Protein AF-A0A017HUU0-F1 (afdb_monomer_lite)

InterPro domains:
  IPR006905 Flavin-dependent halogenase [PF04820] (8-97)
  IPR036188 FAD/NAD(P)-binding domain superfamily [G3DSA:3.50.50.60] (4-129)
  IPR036188 FAD/NAD(P)-binding domain superfamily [SSF51905] (8-107)
  IPR050816 Flavin-dependent halogenases [PTHR43747] (9-96)

pLDDT: mean 79.97, std 22.5, range [27.78, 98.06]

Organism: NCBI:txid442562

Secondary structure (DSSP, 8-state):
---PPPSEEEEE--HHHHHHHHHHHHHHHHHH-TT-EEEEE--TTSPPP-------HHHHHHHHHTT--HHHHHHHHT-----EEEEESSSSTT-EEEEESS-HHHHSTT-----------------PPPP-

Structure (mmCIF, N/CA/C/O backbone):
data_AF-A0A017HUU0-F1
#
_entry.id   AF-A0A017HUU0-F1
#
loop_
_atom_site.group_PDB
_atom_site.id
_atom_site.type_symbol
_atom_site.label_atom_id
_atom_site.label_alt_id
_atom_site.label_comp_id
_atom_site.label_asym_id
_atom_site.label_entity_id
_atom_site.label_seq_id
_atom_site.pdbx_PDB_ins_code
_atom_site.Cartn_x
_atom_site.Cartn_y
_atom_site.Cartn_z
_atom_site.occupancy
_atom_site.B_iso_or_equiv
_atom_site.auth_seq_id
_atom_site.auth_comp_id
_atom_site.auth_asym_id
_atom_site.auth_atom_id
_atom_site.pdbx_PDB_model_num
ATOM 1 N N . MET A 1 1 ? -14.958 22.221 22.457 1.00 41.88 1 MET A N 1
ATOM 2 C CA . MET A 1 1 ? -15.117 20.904 21.802 1.00 41.88 1 MET A CA 1
ATOM 3 C C . MET A 1 1 ? -13.815 20.147 22.001 1.00 41.88 1 MET A C 1
ATOM 5 O O . MET A 1 1 ? -12.773 20.694 21.669 1.00 41.88 1 MET A O 1
ATOM 9 N N . ALA A 1 2 ? -13.853 19.010 22.695 1.00 49.62 2 ALA A N 1
ATOM 10 C CA . ALA A 1 2 ? -12.670 18.371 23.272 1.00 49.62 2 ALA A CA 1
ATOM 11 C C . ALA A 1 2 ? -11.765 17.724 22.205 1.00 49.62 2 ALA A C 1
ATOM 13 O O . ALA A 1 2 ? -12.236 16.947 21.380 1.00 49.62 2 ALA A O 1
ATOM 14 N N . GLY A 1 3 ? -10.468 18.047 22.241 1.00 66.19 3 GLY A N 1
ATOM 15 C CA . GLY A 1 3 ? -9.420 17.529 21.355 1.00 66.19 3 GLY A CA 1
ATOM 16 C C . GLY A 1 3 ? -8.938 16.126 21.734 1.00 66.19 3 GLY A C 1
ATOM 17 O O . GLY A 1 3 ? -7.770 15.950 22.070 1.00 66.19 3 GLY A O 1
ATOM 18 N N . GLY A 1 4 ? -9.845 15.148 21.714 1.00 78.38 4 GLY A N 1
ATOM 19 C CA . GLY A 1 4 ? -9.547 13.731 21.945 1.00 78.38 4 GLY A CA 1
ATOM 20 C C . GLY A 1 4 ? -9.459 12.920 20.649 1.00 78.38 4 GLY A C 1
ATOM 21 O O . GLY A 1 4 ? -9.967 13.329 19.606 1.00 78.38 4 GLY A O 1
ATOM 22 N N . TRP A 1 5 ? -8.811 11.757 20.719 1.00 89.50 5 TRP A N 1
ATOM 23 C CA . TRP A 1 5 ? -8.840 10.762 19.643 1.00 89.50 5 TRP A CA 1
ATOM 24 C C . TRP A 1 5 ? -10.223 10.098 19.550 1.00 89.50 5 TRP A C 1
ATOM 26 O O . TRP A 1 5 ? -10.858 9.890 20.583 1.00 89.50 5 TRP A O 1
ATOM 36 N N . PRO A 1 6 ? -10.698 9.749 18.341 1.00 91.69 6 PRO A N 1
ATOM 37 C CA . PRO A 1 6 ? -11.971 9.055 18.175 1.00 91.69 6 PRO A CA 1
ATOM 38 C C . PRO A 1 6 ? -11.895 7.611 18.691 1.00 91.69 6 PRO A C 1
ATOM 40 O O . PRO A 1 6 ? -10.900 6.923 18.481 1.00 91.69 6 PRO A O 1
ATOM 43 N N . GLU A 1 7 ? -12.975 7.114 19.298 1.00 93.81 7 GLU A N 1
ATOM 44 C CA . GLU A 1 7 ? -13.088 5.705 19.724 1.00 93.81 7 GLU A CA 1
ATOM 45 C C . GLU A 1 7 ? -13.205 4.732 18.540 1.00 93.81 7 GLU A C 1
ATOM 47 O O . GLU A 1 7 ? -12.838 3.560 18.638 1.00 93.81 7 GLU A O 1
ATOM 52 N N . ARG A 1 8 ? -13.746 5.197 17.407 1.00 96.12 8 ARG A N 1
ATOM 53 C CA . ARG A 1 8 ? -13.965 4.380 16.208 1.00 96.12 8 ARG A CA 1
ATOM 54 C C . ARG A 1 8 ? -13.576 5.152 14.960 1.00 96.12 8 ARG A C 1
ATOM 56 O O . ARG A 1 8 ? -14.018 6.282 14.763 1.00 96.12 8 ARG A O 1
ATOM 63 N N . ILE A 1 9 ? -12.787 4.515 14.108 1.00 96.88 9 ILE A N 1
ATOM 64 C CA . ILE A 1 9 ? -12.388 5.019 12.798 1.00 96.88 9 ILE A CA 1
ATOM 65 C C . ILE A 1 9 ? -12.855 4.010 11.754 1.00 96.88 9 ILE A C 1
ATOM 67 O O . ILE A 1 9 ? -12.544 2.824 11.843 1.00 96.88 9 ILE A O 1
ATOM 71 N N . VAL A 1 10 ? -13.596 4.485 10.755 1.00 98.00 10 VAL A N 1
ATOM 72 C CA . VAL A 1 10 ? -14.080 3.652 9.651 1.00 98.00 10 VAL A CA 1
ATOM 73 C C . VAL A 1 10 ? -13.427 4.117 8.356 1.00 98.00 10 VAL A C 1
ATOM 75 O O . VAL A 1 10 ? -13.581 5.270 7.957 1.00 98.00 10 VAL A O 1
ATOM 78 N N . VAL A 1 11 ? -12.703 3.214 7.702 1.00 98.00 11 VAL A N 1
ATOM 79 C CA . VAL A 1 11 ? -12.126 3.399 6.371 1.00 98.00 11 VAL A CA 1
ATOM 80 C C . VAL A 1 11 ? -13.101 2.805 5.359 1.00 98.00 11 VAL A C 1
ATOM 82 O O . VAL A 1 11 ? -13.311 1.594 5.320 1.00 98.00 11 VAL A O 1
ATOM 85 N N . VAL A 1 12 ? -13.739 3.664 4.564 1.00 96.94 12 VAL A N 1
ATOM 86 C CA . VAL A 1 12 ? -14.701 3.244 3.536 1.00 96.94 12 VAL A CA 1
ATOM 87 C C . VAL A 1 12 ? -13.965 3.085 2.209 1.00 96.94 12 VAL A C 1
ATOM 89 O O . VAL A 1 12 ? -13.575 4.071 1.588 1.00 96.94 12 VAL A O 1
ATOM 92 N N . GLY A 1 13 ? -13.786 1.838 1.786 1.00 94.50 13 GLY A N 1
ATOM 93 C CA . GLY A 1 13 ? -12.991 1.444 0.628 1.00 94.50 13 GLY A CA 1
ATOM 94 C C . GLY A 1 13 ? -11.804 0.573 1.034 1.00 94.50 13 GLY A C 1
ATOM 95 O O . GLY A 1 13 ? -11.062 0.918 1.950 1.00 94.50 13 GLY A O 1
ATOM 96 N N . GLY A 1 14 ? -11.644 -0.559 0.346 1.00 92.81 14 GLY A N 1
ATOM 97 C CA . GLY A 1 14 ? -10.493 -1.451 0.483 1.00 92.81 14 GLY A CA 1
ATOM 98 C C . GLY A 1 14 ? -9.380 -1.096 -0.502 1.00 92.81 14 GLY A C 1
ATOM 99 O O . GLY A 1 14 ? -9.046 0.076 -0.703 1.00 92.81 14 GLY A O 1
ATOM 100 N N . GLY A 1 15 ? -8.817 -2.127 -1.136 1.00 91.88 15 GLY A N 1
ATOM 101 C CA . GLY A 1 15 ? -7.679 -1.985 -2.045 1.00 91.88 15 GLY A CA 1
ATOM 102 C C . GLY A 1 15 ? -6.434 -1.425 -1.349 1.00 91.88 15 GLY A C 1
ATOM 103 O O . GLY A 1 15 ? -6.390 -1.281 -0.126 1.00 91.88 15 GLY A O 1
ATOM 104 N N . THR A 1 16 ? -5.412 -1.082 -2.133 1.00 92.44 16 THR A N 1
ATOM 105 C CA . THR A 1 16 ? -4.118 -0.626 -1.602 1.00 92.44 16 THR A CA 1
ATOM 106 C C . THR A 1 16 ? -4.270 0.600 -0.694 1.00 92.44 16 THR A C 1
ATOM 108 O O . THR A 1 16 ? -3.709 0.638 0.397 1.00 92.44 16 THR A O 1
ATOM 111 N N . ALA A 1 17 ? -5.081 1.585 -1.096 1.00 93.19 17 ALA A N 1
ATOM 112 C CA . ALA A 1 17 ? -5.282 2.810 -0.321 1.00 93.19 17 ALA A CA 1
ATOM 113 C C . ALA A 1 17 ? -5.963 2.553 1.034 1.00 93.19 17 ALA A C 1
ATOM 115 O O . ALA A 1 17 ? -5.487 3.041 2.060 1.00 93.19 17 ALA A O 1
ATOM 116 N N . GLY A 1 18 ? -7.053 1.777 1.049 1.00 95.94 18 GLY A N 1
ATOM 117 C CA . GLY A 1 18 ? -7.824 1.502 2.260 1.00 95.94 18 GLY A CA 1
ATOM 118 C C . GLY A 1 18 ? -7.044 0.691 3.288 1.00 95.94 18 GLY A C 1
ATOM 119 O O . GLY A 1 18 ? -6.965 1.072 4.458 1.00 95.94 18 GLY A O 1
ATOM 120 N N . TRP A 1 19 ? -6.403 -0.393 2.845 1.00 95.31 19 TRP A N 1
ATOM 121 C CA . TRP A 1 19 ? -5.637 -1.271 3.729 1.00 95.31 19 TRP A CA 1
ATOM 122 C C . TRP A 1 19 ? -4.384 -0.585 4.292 1.00 95.31 19 TRP A C 1
ATOM 124 O O . TRP A 1 19 ? -4.138 -0.673 5.496 1.00 95.31 19 TRP A O 1
ATOM 134 N N . LEU A 1 20 ? -3.648 0.190 3.484 1.00 95.12 20 LEU A N 1
ATOM 135 C CA . LEU A 1 20 ? -2.512 0.974 3.988 1.00 95.12 20 LEU A CA 1
ATOM 136 C C . LEU A 1 20 ? -2.951 2.051 4.987 1.00 95.12 20 LEU A C 1
ATOM 138 O O . LEU A 1 20 ? -2.304 2.226 6.022 1.00 95.12 20 LEU A O 1
ATOM 142 N N . ALA A 1 21 ? -4.060 2.748 4.716 1.00 96.81 21 ALA A N 1
ATOM 143 C CA . ALA A 1 21 ? -4.610 3.727 5.647 1.00 96.81 21 ALA A CA 1
ATOM 144 C C . ALA A 1 21 ? -4.995 3.069 6.978 1.00 96.81 21 ALA A C 1
ATOM 146 O O . ALA A 1 21 ? -4.627 3.572 8.039 1.00 96.81 21 ALA A O 1
ATOM 147 N N . ALA A 1 22 ? -5.677 1.922 6.937 1.00 97.25 22 ALA A N 1
ATOM 148 C CA . ALA A 1 22 ? -6.077 1.192 8.133 1.00 97.25 22 ALA A CA 1
ATOM 149 C C . ALA A 1 22 ? -4.874 0.726 8.965 1.00 97.25 22 ALA A C 1
ATOM 151 O O . ALA A 1 22 ? -4.887 0.894 10.186 1.00 97.25 22 ALA A O 1
ATOM 152 N N . MET A 1 23 ? -3.812 0.219 8.329 1.00 95.88 23 MET A N 1
ATOM 153 C CA . MET A 1 23 ? -2.573 -0.167 9.015 1.00 95.88 23 MET A CA 1
ATOM 154 C C . MET A 1 23 ? -1.915 1.025 9.723 1.00 95.88 23 MET A C 1
ATOM 156 O O . MET A 1 23 ? -1.602 0.946 10.912 1.00 95.88 23 MET A O 1
ATOM 160 N N . MET A 1 24 ? -1.757 2.154 9.023 1.00 95.25 24 MET A N 1
ATOM 161 C CA . MET A 1 24 ? -1.166 3.370 9.595 1.00 95.25 24 MET A CA 1
ATOM 162 C C . MET A 1 24 ? -2.015 3.953 10.729 1.00 95.25 24 MET A C 1
ATOM 164 O O . MET A 1 24 ? -1.480 4.327 11.773 1.00 95.25 24 MET A O 1
ATOM 168 N N . LEU A 1 25 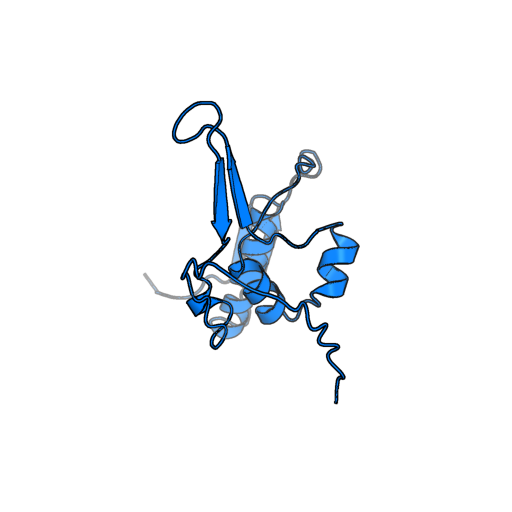? -3.337 4.010 10.554 1.00 95.56 25 LEU A N 1
ATOM 169 C CA . LEU A 1 25 ? -4.259 4.497 11.580 1.00 95.56 25 LEU A CA 1
ATOM 170 C C . LEU A 1 25 ? -4.236 3.599 12.818 1.00 95.56 25 LEU A C 1
ATOM 172 O O . LEU A 1 25 ? -4.192 4.121 13.928 1.00 95.56 25 LEU A O 1
ATOM 176 N N . SER A 1 26 ? -4.192 2.276 12.636 1.00 94.88 26 SER A N 1
ATOM 177 C CA . SER A 1 26 ? -4.137 1.307 13.738 1.00 94.88 26 SER A CA 1
ATOM 178 C C . SER A 1 26 ? -2.852 1.438 14.555 1.00 94.88 26 SER A C 1
ATOM 180 O O . SER A 1 26 ? -2.901 1.439 15.783 1.00 94.88 26 SER A O 1
ATOM 182 N N . GLU A 1 27 ? -1.702 1.624 13.902 1.00 94.25 27 GLU A N 1
ATOM 183 C CA . GLU A 1 27 ? -0.426 1.836 14.596 1.00 94.25 27 GLU A CA 1
ATOM 184 C C . GLU A 1 27 ? -0.439 3.122 15.436 1.00 94.25 27 GLU A C 1
ATOM 186 O O . GLU A 1 27 ? 0.011 3.132 16.584 1.00 94.25 27 GLU A O 1
ATOM 191 N N . VAL A 1 28 ? -0.955 4.224 14.882 1.00 93.31 28 VAL A N 1
ATOM 192 C CA . VAL A 1 28 ? -1.012 5.502 15.605 1.00 93.31 28 VAL A CA 1
ATOM 193 C C . VAL A 1 28 ? -2.036 5.442 16.740 1.00 93.31 28 VAL A C 1
ATOM 195 O O . VAL A 1 28 ? -1.741 5.908 17.842 1.00 93.31 28 VAL A O 1
ATOM 198 N N . ALA A 1 29 ? -3.200 4.837 16.496 1.00 93.12 29 ALA A N 1
ATOM 199 C CA . ALA A 1 29 ? -4.237 4.607 17.495 1.00 93.12 29 ALA A CA 1
ATOM 200 C C . ALA A 1 29 ? -3.700 3.793 18.680 1.00 93.12 29 ALA A C 1
ATOM 202 O O . ALA A 1 29 ? -3.825 4.233 19.820 1.00 93.12 29 ALA A O 1
ATOM 203 N N . GLY A 1 30 ? -2.990 2.689 18.422 1.00 91.31 30 GLY A N 1
ATOM 204 C CA . GLY A 1 30 ? -2.387 1.857 19.468 1.00 91.31 30 GLY A CA 1
ATOM 205 C C . GLY A 1 30 ? -1.399 2.602 20.374 1.00 91.31 30 GLY A C 1
ATOM 206 O O . GLY A 1 30 ? -1.222 2.226 21.529 1.00 91.31 30 GLY A O 1
ATOM 207 N N . ARG A 1 31 ? -0.784 3.688 19.884 1.00 91.50 31 ARG A N 1
ATOM 208 C CA . ARG A 1 31 ? 0.128 4.536 20.671 1.00 91.50 31 ARG A CA 1
ATOM 209 C C . ARG A 1 31 ? -0.574 5.688 21.385 1.00 91.50 31 ARG A C 1
ATOM 211 O O . ARG A 1 31 ? -0.173 6.043 22.488 1.00 91.50 31 ARG A O 1
ATOM 218 N N . LYS A 1 32 ? -1.554 6.329 20.739 1.00 91.25 32 LYS A N 1
ATOM 219 C CA . LYS A 1 32 ? -2.151 7.590 21.216 1.00 91.25 32 LYS A CA 1
ATOM 220 C C . LYS A 1 32 ? -3.477 7.421 21.951 1.00 91.25 32 LYS A C 1
ATOM 222 O O . LYS A 1 32 ? -3.791 8.249 22.799 1.00 91.25 32 LYS A O 1
ATOM 227 N N . ALA A 1 33 ? -4.243 6.391 21.617 1.00 91.50 33 ALA A N 1
ATOM 228 C CA . ALA A 1 33 ? -5.540 6.105 22.212 1.00 91.50 33 ALA A CA 1
ATOM 229 C C . ALA A 1 33 ? -5.796 4.590 22.215 1.00 91.50 33 ALA A C 1
ATOM 231 O O . ALA A 1 33 ? -6.564 4.081 21.392 1.00 91.50 33 ALA A O 1
ATOM 232 N N . PRO A 1 34 ? -5.133 3.847 23.123 1.00 87.56 34 PRO A N 1
ATOM 233 C CA . PRO A 1 34 ? -5.399 2.426 23.306 1.00 87.56 34 PRO A CA 1
ATOM 234 C C . PRO A 1 34 ? -6.899 2.201 23.539 1.00 87.56 34 PRO A C 1
ATOM 236 O O . PRO A 1 34 ? -7.475 2.771 24.462 1.00 87.56 34 PRO A O 1
ATOM 239 N N . GLY A 1 35 ? -7.536 1.411 22.673 1.00 90.31 35 GLY A N 1
ATOM 240 C CA . GLY A 1 35 ? -8.989 1.198 22.672 1.00 90.31 35 GLY A CA 1
ATOM 241 C C . GLY A 1 35 ? -9.717 1.784 21.459 1.00 90.31 35 GLY A C 1
ATOM 242 O O . GLY A 1 35 ? -10.846 1.379 21.191 1.00 90.31 35 GLY A O 1
ATOM 243 N N . THR A 1 36 ? -9.079 2.661 20.675 1.00 95.19 36 THR A N 1
ATOM 244 C CA . THR A 1 36 ? -9.621 3.067 19.373 1.00 95.19 36 THR A CA 1
ATOM 245 C C . THR A 1 36 ? -9.668 1.872 18.420 1.00 95.19 36 THR A C 1
ATOM 247 O O . THR A 1 36 ? -8.660 1.209 18.178 1.00 95.19 36 THR A O 1
ATOM 250 N N . SER A 1 37 ? -10.838 1.631 17.836 1.00 96.50 37 SER A N 1
ATOM 251 C CA . SER A 1 37 ? -11.054 0.597 16.821 1.00 96.50 37 SER A CA 1
ATOM 252 C C . SER A 1 37 ? -10.934 1.172 15.410 1.00 96.50 37 SER A C 1
ATOM 254 O O . SER A 1 37 ? -11.432 2.264 15.131 1.00 96.50 37 SER A O 1
ATOM 256 N N . VAL A 1 38 ? -10.290 0.429 14.507 1.00 97.44 38 VAL A N 1
ATOM 257 C CA . VAL A 1 38 ? -10.190 0.764 13.079 1.00 97.44 38 VAL A CA 1
ATOM 258 C C . VAL A 1 38 ? -10.883 -0.334 12.280 1.00 97.44 38 VAL A C 1
ATOM 260 O O . VAL A 1 38 ? -10.577 -1.509 12.448 1.00 97.44 38 VAL A O 1
ATOM 263 N N . THR A 1 39 ? -11.850 0.031 11.442 1.00 98.00 39 THR A N 1
ATOM 264 C CA . THR A 1 39 ? -12.622 -0.908 10.611 1.00 98.00 39 THR A CA 1
ATOM 265 C C . THR A 1 39 ? -12.519 -0.517 9.146 1.00 98.00 39 THR A C 1
ATOM 267 O O . THR A 1 39 ? -12.713 0.650 8.813 1.00 98.00 39 THR A O 1
ATOM 270 N N . VAL A 1 40 ? -12.254 -1.485 8.269 1.00 97.88 40 VAL A N 1
ATOM 271 C CA . VAL A 1 40 ? -12.314 -1.306 6.812 1.00 97.88 40 VAL A CA 1
ATOM 272 C C . VAL A 1 40 ? -13.641 -1.854 6.304 1.00 97.88 40 VAL A C 1
ATOM 274 O O . VAL A 1 40 ? -14.028 -2.968 6.648 1.00 97.88 40 VAL A O 1
ATOM 277 N N . VAL A 1 41 ? -14.336 -1.074 5.481 1.00 96.44 41 VAL A N 1
ATOM 278 C CA . VAL A 1 41 ? -15.533 -1.509 4.757 1.00 96.44 41 VAL A CA 1
ATOM 279 C C . VAL A 1 41 ? -15.193 -1.541 3.276 1.00 96.44 41 VAL A C 1
ATOM 281 O O . VAL A 1 41 ? -15.078 -0.492 2.645 1.00 96.44 41 VAL A O 1
ATOM 284 N N . GLU A 1 42 ? -15.030 -2.736 2.714 1.00 94.19 42 GLU A N 1
ATOM 285 C CA . GLU A 1 42 ? -14.752 -2.924 1.290 1.00 94.19 42 GLU A CA 1
ATOM 286 C C . GLU A 1 42 ? -15.924 -3.578 0.552 1.00 94.19 42 GLU A C 1
ATOM 288 O O . GLU A 1 42 ? -16.712 -4.336 1.118 1.00 94.19 42 GLU A O 1
ATOM 293 N N . SER A 1 43 ? -16.068 -3.245 -0.731 1.00 92.19 43 SER A N 1
ATOM 294 C CA . SER A 1 43 ? -17.118 -3.807 -1.578 1.00 92.19 43 SER A CA 1
ATOM 295 C C . SER A 1 43 ? -16.655 -5.132 -2.165 1.00 92.19 43 SER A C 1
ATOM 297 O O . SER A 1 43 ? -15.724 -5.157 -2.963 1.00 92.19 43 SER A O 1
ATOM 299 N N . SER A 1 44 ? -17.379 -6.216 -1.884 1.00 87.00 44 SER A N 1
ATOM 300 C CA . SER A 1 44 ? -17.149 -7.516 -2.531 1.00 87.00 44 SER A CA 1
ATOM 301 C C . SER A 1 44 ? -17.444 -7.518 -4.038 1.00 87.00 44 SER A C 1
ATOM 303 O O . SER A 1 44 ? -17.115 -8.475 -4.732 1.00 87.00 44 SER A O 1
ATOM 305 N N . LYS A 1 45 ? -18.079 -6.459 -4.558 1.00 90.12 45 LYS A N 1
ATOM 306 C CA . LYS A 1 45 ? -18.501 -6.344 -5.962 1.00 90.12 45 LYS A CA 1
ATOM 307 C C . LYS A 1 45 ? -17.481 -5.640 -6.856 1.00 90.12 45 LYS A C 1
ATOM 309 O O . LYS A 1 45 ? -17.620 -5.706 -8.073 1.00 90.12 45 LYS A O 1
ATOM 314 N N . ILE A 1 46 ? -16.515 -4.922 -6.279 1.00 85.50 46 ILE A N 1
ATOM 315 C CA . ILE A 1 46 ? -15.536 -4.129 -7.033 1.00 85.50 46 ILE A CA 1
ATOM 316 C C . ILE A 1 46 ? -14.158 -4.757 -6.810 1.00 85.50 46 ILE A C 1
ATOM 318 O O . ILE A 1 46 ? -13.548 -4.502 -5.772 1.00 85.50 46 ILE A O 1
ATOM 322 N N . PRO A 1 47 ? -13.671 -5.597 -7.741 1.00 81.69 47 PRO A N 1
ATOM 323 C CA . PRO A 1 47 ? -12.353 -6.195 -7.608 1.00 81.69 47 PRO A CA 1
ATOM 324 C C . PRO A 1 47 ? -11.252 -5.155 -7.839 1.00 81.69 47 PRO A C 1
ATOM 326 O O . PRO A 1 47 ? -11.456 -4.131 -8.498 1.00 81.69 47 PRO A O 1
ATOM 329 N N . VAL A 1 48 ? -10.055 -5.455 -7.336 1.00 80.94 48 VAL A N 1
ATOM 330 C CA . VAL A 1 48 ? -8.845 -4.709 -7.692 1.00 80.94 48 VAL A CA 1
ATOM 331 C C . VAL A 1 48 ? -8.582 -4.901 -9.185 1.00 80.94 48 VAL A C 1
ATOM 333 O O . VAL A 1 48 ? -8.586 -6.024 -9.691 1.00 80.94 48 VAL A O 1
ATOM 336 N N . ILE A 1 49 ? -8.346 -3.803 -9.901 1.00 80.88 49 ILE A N 1
ATOM 337 C CA . ILE A 1 49 ? -7.870 -3.876 -11.281 1.00 80.88 49 ILE A CA 1
ATOM 338 C C . ILE A 1 49 ? -6.415 -4.347 -11.208 1.00 80.88 49 ILE A C 1
ATOM 340 O O . ILE A 1 49 ? -5.583 -3.657 -10.629 1.00 80.88 49 ILE A O 1
ATOM 344 N N . GLY A 1 50 ? -6.115 -5.523 -11.765 1.00 75.00 50 GLY A N 1
ATOM 345 C CA . GLY A 1 50 ? -4.793 -6.163 -11.716 1.00 75.00 50 GLY A CA 1
ATOM 346 C C . GLY A 1 50 ? -3.729 -5.478 -12.580 1.00 75.00 50 GLY A C 1
ATOM 347 O O . GLY A 1 50 ? -3.129 -6.113 -13.444 1.00 75.00 50 GLY A O 1
ATOM 348 N N . VAL A 1 51 ? -3.517 -4.177 -12.391 1.00 82.00 51 VAL A N 1
ATOM 349 C CA . VAL A 1 51 ? -2.423 -3.432 -13.016 1.00 82.00 51 VAL A CA 1
ATOM 350 C C . VAL A 1 51 ? -1.143 -3.605 -12.202 1.00 82.00 51 VAL A C 1
ATOM 352 O O . VAL A 1 51 ? -1.166 -3.620 -10.976 1.00 82.00 51 VAL A O 1
ATOM 355 N N . GLY A 1 52 ? -0.005 -3.726 -12.887 1.00 84.50 52 GLY A N 1
ATOM 356 C CA . GLY A 1 52 ? 1.295 -3.685 -12.224 1.00 84.50 52 GLY A CA 1
ATOM 357 C C . GLY A 1 52 ? 1.565 -2.282 -11.684 1.00 84.50 52 GLY A C 1
ATOM 358 O O . GLY A 1 52 ? 1.745 -1.346 -12.463 1.00 84.50 52 GLY A O 1
ATOM 359 N N . GLU A 1 53 ? 1.602 -2.134 -10.362 1.00 91.81 53 GLU A N 1
ATOM 360 C CA . GLU A 1 53 ? 1.912 -0.870 -9.691 1.00 91.81 53 GLU A CA 1
ATOM 361 C C . GLU A 1 53 ? 3.406 -0.780 -9.352 1.00 91.81 53 GLU A C 1
ATOM 363 O O . GLU A 1 53 ? 4.049 -1.758 -8.974 1.00 91.81 53 GLU A O 1
ATOM 368 N N . GLY A 1 54 ? 3.984 0.415 -9.485 1.00 91.50 54 GLY A N 1
ATOM 369 C CA . GLY A 1 54 ? 5.367 0.681 -9.098 1.00 91.50 54 GLY A CA 1
ATOM 370 C C . GLY A 1 54 ? 5.435 1.572 -7.863 1.00 91.50 54 GLY A C 1
ATOM 371 O O . GLY A 1 54 ? 4.765 2.597 -7.812 1.00 91.50 54 GLY A O 1
ATOM 372 N N . SER A 1 55 ? 6.314 1.250 -6.918 1.00 91.50 55 SER A N 1
ATOM 373 C CA . SER A 1 55 ? 6.545 2.037 -5.699 1.00 91.50 55 SER A CA 1
ATOM 374 C C . SER A 1 55 ? 7.853 2.851 -5.754 1.00 91.50 55 SER A C 1
ATOM 376 O O . SER A 1 55 ? 8.521 2.912 -6.797 1.00 91.50 55 SER A O 1
ATOM 378 N N . THR A 1 56 ? 8.191 3.518 -4.646 1.00 90.56 56 THR A N 1
ATOM 379 C CA . THR A 1 56 ? 9.501 4.140 -4.357 1.00 90.56 56 THR A CA 1
ATOM 380 C C . THR A 1 56 ? 10.133 3.477 -3.125 1.00 90.56 56 THR A C 1
ATOM 382 O O . THR A 1 56 ? 9.488 2.662 -2.457 1.00 90.56 56 THR A O 1
ATOM 385 N N . ALA A 1 57 ? 11.377 3.816 -2.771 1.00 84.81 57 ALA A N 1
ATOM 386 C CA . ALA A 1 57 ? 12.081 3.214 -1.635 1.00 84.81 57 ALA A CA 1
ATOM 387 C C . ALA A 1 57 ? 11.400 3.464 -0.279 1.00 84.81 57 ALA A C 1
ATOM 389 O O . ALA A 1 57 ? 11.627 2.709 0.669 1.00 84.81 57 ALA A O 1
ATOM 390 N N . VAL A 1 58 ? 10.522 4.468 -0.177 1.00 86.88 58 VAL A N 1
ATOM 391 C CA . VAL A 1 58 ? 9.693 4.709 1.017 1.00 86.88 58 VAL A CA 1
ATOM 392 C C . VAL A 1 58 ? 8.836 3.484 1.355 1.00 86.88 58 VAL A C 1
ATOM 394 O O . VAL A 1 58 ? 8.636 3.171 2.528 1.00 86.88 58 VAL A O 1
ATOM 397 N N . PHE A 1 59 ? 8.386 2.730 0.350 1.00 91.12 59 PHE A N 1
ATOM 398 C CA . PHE A 1 59 ? 7.567 1.540 0.572 1.00 91.12 59 PHE A CA 1
ATOM 399 C C . PHE A 1 59 ? 8.327 0.448 1.335 1.00 91.12 59 PHE A C 1
ATOM 401 O O . PHE A 1 59 ? 7.784 -0.175 2.243 1.00 91.12 59 PHE A O 1
ATOM 408 N N . ARG A 1 60 ? 9.627 0.288 1.063 1.00 89.81 60 ARG A N 1
ATOM 409 C CA . ARG A 1 60 ? 10.489 -0.633 1.815 1.00 89.81 60 ARG A CA 1
ATOM 410 C C . ARG A 1 60 ? 10.587 -0.250 3.294 1.00 89.81 60 ARG A C 1
ATOM 412 O O . ARG A 1 60 ? 10.627 -1.121 4.157 1.00 89.81 60 ARG A O 1
ATOM 419 N N . GLN A 1 61 ? 10.620 1.048 3.603 1.00 88.69 61 GLN A N 1
ATOM 420 C CA . GLN A 1 61 ? 10.617 1.524 4.991 1.00 88.69 61 GLN A CA 1
ATOM 421 C C . GLN A 1 61 ? 9.289 1.205 5.686 1.00 88.69 61 GLN A C 1
ATOM 423 O O . GLN A 1 61 ? 9.285 0.859 6.865 1.00 88.69 61 GLN A O 1
ATOM 428 N N . MET A 1 62 ? 8.177 1.278 4.949 1.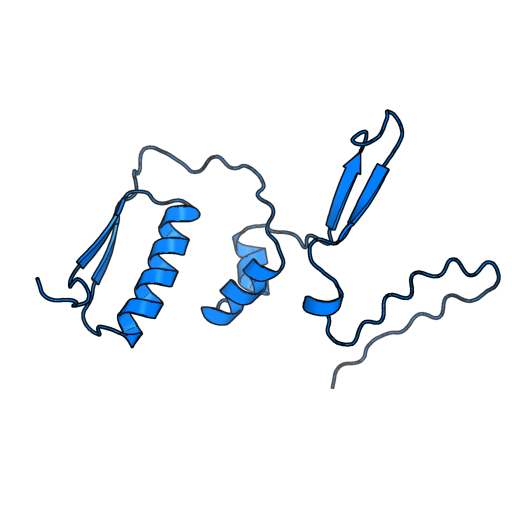00 91.81 62 MET A N 1
ATOM 429 C CA . MET A 1 62 ? 6.854 0.909 5.449 1.00 91.81 62 MET A CA 1
ATOM 430 C C . MET A 1 62 ? 6.785 -0.579 5.814 1.00 91.81 62 MET A C 1
ATOM 432 O O . MET A 1 62 ? 6.406 -0.883 6.942 1.00 91.81 62 MET A O 1
ATOM 436 N N . LEU A 1 63 ? 7.254 -1.484 4.944 1.00 93.75 63 LEU A N 1
ATOM 437 C CA . LEU A 1 63 ? 7.308 -2.923 5.251 1.00 93.75 63 LEU A CA 1
ATOM 438 C C . LEU A 1 63 ? 8.055 -3.189 6.567 1.00 93.75 63 LEU A C 1
ATOM 440 O O . LEU A 1 63 ? 7.515 -3.816 7.475 1.00 93.75 63 LEU A O 1
ATOM 444 N N . ARG A 1 64 ? 9.250 -2.602 6.725 1.00 92.06 64 ARG A N 1
ATOM 445 C CA . ARG A 1 64 ? 10.043 -2.732 7.961 1.00 92.06 64 ARG A CA 1
ATOM 446 C C . ARG A 1 64 ? 9.332 -2.171 9.187 1.00 92.06 64 ARG A C 1
ATOM 448 O O . ARG A 1 64 ? 9.402 -2.768 10.254 1.00 92.06 64 ARG A O 1
ATOM 455 N N . ARG A 1 65 ? 8.661 -1.023 9.050 1.00 91.12 65 ARG A N 1
ATOM 456 C CA . ARG A 1 65 ? 7.927 -0.377 10.148 1.00 91.12 65 ARG A CA 1
ATOM 457 C C . ARG A 1 65 ? 6.800 -1.258 10.685 1.00 91.12 65 ARG A C 1
ATOM 459 O O . ARG A 1 65 ? 6.548 -1.232 11.885 1.00 91.12 65 ARG A O 1
ATOM 466 N N . PHE A 1 66 ? 6.160 -2.032 9.814 1.00 93.62 66 PHE A N 1
ATOM 467 C CA . PHE A 1 66 ? 5.110 -2.981 10.184 1.00 93.62 66 PHE A CA 1
ATOM 468 C C . PHE A 1 66 ? 5.625 -4.405 10.436 1.00 93.62 66 PHE A C 1
ATOM 470 O O . PHE A 1 66 ? 4.820 -5.298 10.673 1.00 93.62 66 PHE A O 1
ATOM 477 N N . GLY A 1 67 ? 6.946 -4.620 10.418 1.00 94.50 67 GLY A N 1
ATOM 478 C CA . GLY A 1 67 ? 7.547 -5.934 10.655 1.00 94.50 67 GLY A CA 1
ATOM 479 C C . GLY A 1 67 ? 7.225 -6.967 9.573 1.00 94.50 67 GLY A C 1
ATOM 480 O O . GLY A 1 67 ? 7.253 -8.158 9.860 1.00 94.50 67 GLY A O 1
ATOM 481 N N . LEU A 1 68 ? 6.898 -6.521 8.358 1.00 95.06 68 LEU A N 1
ATOM 482 C CA . LEU A 1 68 ? 6.632 -7.400 7.223 1.00 95.06 68 LEU A CA 1
ATOM 483 C C . LEU A 1 68 ? 7.953 -7.834 6.592 1.00 95.06 68 LEU A C 1
ATOM 485 O O . LEU A 1 68 ? 8.819 -6.995 6.316 1.00 95.06 68 LEU A O 1
ATOM 489 N N . ASP A 1 69 ? 8.088 -9.135 6.351 1.00 95.62 69 ASP A N 1
ATOM 490 C CA . ASP A 1 69 ? 9.249 -9.686 5.671 1.00 95.62 69 ASP A CA 1
ATOM 491 C C . ASP A 1 69 ? 9.248 -9.288 4.187 1.00 95.62 69 ASP A C 1
ATOM 493 O O . ASP A 1 69 ? 8.242 -9.383 3.481 1.00 95.62 69 ASP A O 1
ATOM 497 N N . GLU A 1 70 ? 10.387 -8.774 3.720 1.00 93.62 70 GLU A N 1
ATOM 498 C CA . GLU A 1 70 ? 10.515 -8.241 2.361 1.00 93.62 70 GLU A CA 1
ATOM 499 C C . GLU A 1 70 ? 10.490 -9.367 1.317 1.00 93.62 70 GLU A C 1
ATOM 501 O O . GLU A 1 70 ? 9.942 -9.176 0.233 1.00 93.62 70 GLU A O 1
ATOM 506 N N . GLU A 1 71 ? 11.037 -10.543 1.636 1.00 94.75 71 GLU A N 1
ATOM 507 C CA . GLU A 1 71 ? 11.066 -11.693 0.730 1.00 94.75 71 GLU A CA 1
ATOM 508 C C . GLU A 1 71 ? 9.680 -12.337 0.603 1.00 94.75 71 GLU A C 1
ATOM 510 O O . GLU A 1 71 ? 9.218 -12.598 -0.511 1.00 94.75 71 GLU A O 1
ATOM 515 N N . GLU A 1 72 ? 8.981 -12.517 1.723 1.00 96.94 72 GLU A N 1
ATOM 516 C CA . GLU A 1 72 ? 7.589 -12.958 1.761 1.00 96.94 72 GLU A CA 1
ATOM 517 C C . GLU A 1 72 ? 6.690 -11.997 0.981 1.00 96.94 72 GLU A C 1
ATOM 519 O O . GLU A 1 72 ? 5.951 -12.434 0.101 1.00 96.94 72 GLU A O 1
ATOM 524 N N . PHE A 1 73 ? 6.809 -10.686 1.212 1.00 95.25 73 PHE A N 1
ATOM 525 C CA . PHE A 1 73 ? 6.023 -9.695 0.480 1.00 95.25 73 PHE A CA 1
ATOM 526 C C . PHE A 1 73 ? 6.223 -9.805 -1.039 1.00 95.25 73 PHE A C 1
ATOM 528 O O . PHE A 1 73 ? 5.248 -9.787 -1.794 1.00 95.25 73 PHE A O 1
ATOM 535 N N . LEU A 1 74 ? 7.470 -9.939 -1.507 1.00 95.38 74 LEU A N 1
ATOM 536 C CA . LEU A 1 74 ? 7.763 -10.094 -2.935 1.00 95.38 74 LEU A CA 1
ATOM 537 C C . LEU A 1 74 ? 7.154 -11.382 -3.507 1.00 95.38 74 LEU A C 1
ATOM 539 O O . LEU A 1 74 ? 6.593 -11.349 -4.604 1.00 95.38 74 LEU A O 1
ATOM 543 N N . ARG A 1 75 ? 7.227 -12.494 -2.765 1.00 96.69 75 ARG A N 1
ATOM 544 C CA . ARG A 1 75 ? 6.662 -13.787 -3.172 1.00 96.69 75 ARG A CA 1
ATOM 545 C C . ARG A 1 75 ? 5.139 -13.741 -3.278 1.00 96.69 75 ARG A C 1
ATOM 547 O O . ARG A 1 75 ? 4.607 -14.135 -4.311 1.00 96.69 75 ARG A O 1
ATOM 554 N N . GLU A 1 76 ? 4.456 -13.236 -2.253 1.00 96.44 76 GLU A N 1
ATOM 555 C CA . GLU A 1 76 ? 2.986 -13.234 -2.193 1.00 96.44 76 GLU A CA 1
ATOM 556 C C . GLU A 1 76 ? 2.349 -12.244 -3.180 1.00 96.44 76 GLU A C 1
ATOM 558 O O . GLU A 1 76 ? 1.211 -12.427 -3.608 1.00 96.44 76 GLU A O 1
ATOM 563 N N . THR A 1 77 ? 3.079 -11.198 -3.582 1.00 93.50 77 THR A N 1
ATOM 564 C CA . THR A 1 77 ? 2.575 -10.181 -4.525 1.00 93.50 77 THR A CA 1
ATOM 565 C C . THR A 1 77 ? 3.051 -10.375 -5.964 1.00 93.50 77 THR A C 1
ATOM 567 O O . THR A 1 77 ? 2.592 -9.665 -6.859 1.00 93.50 77 THR A O 1
ATOM 570 N N . GLY A 1 78 ? 3.987 -11.299 -6.213 1.00 94.38 78 GLY A N 1
ATOM 571 C CA . GLY A 1 78 ? 4.655 -11.425 -7.513 1.00 94.38 78 GLY A CA 1
ATOM 572 C C . GLY A 1 78 ? 5.458 -10.176 -7.904 1.00 94.38 78 GLY A C 1
ATOM 573 O O . GLY A 1 78 ? 5.667 -9.913 -9.092 1.00 94.38 78 GLY A O 1
ATOM 574 N N . ALA A 1 79 ? 5.870 -9.370 -6.923 1.00 94.25 79 ALA A N 1
ATOM 575 C CA . ALA A 1 79 ? 6.569 -8.115 -7.156 1.00 94.25 79 ALA A CA 1
ATOM 576 C C . ALA A 1 79 ? 8.025 -8.325 -7.605 1.00 94.25 79 ALA A C 1
ATOM 578 O O . ALA A 1 79 ? 8.651 -9.362 -7.386 1.00 94.25 79 ALA A O 1
ATOM 579 N N . THR A 1 80 ? 8.588 -7.291 -8.232 1.00 92.62 80 THR A N 1
ATOM 580 C CA . THR A 1 80 ? 9.984 -7.263 -8.693 1.00 92.62 80 THR A CA 1
ATOM 581 C C . THR A 1 80 ? 10.708 -6.026 -8.170 1.00 92.62 80 THR A C 1
ATOM 583 O O . THR A 1 80 ? 10.087 -5.045 -7.754 1.00 92.62 80 THR A O 1
ATOM 586 N N . ILE A 1 81 ? 12.043 -6.052 -8.190 1.00 90.62 81 ILE A N 1
ATOM 587 C CA . ILE A 1 81 ? 12.859 -4.925 -7.730 1.00 90.62 81 ILE A CA 1
ATOM 588 C C . ILE A 1 81 ? 12.907 -3.825 -8.798 1.00 90.62 81 ILE A C 1
ATOM 590 O O . ILE A 1 81 ? 13.392 -4.030 -9.911 1.00 90.62 81 ILE A O 1
ATOM 594 N N . LYS A 1 82 ? 12.457 -2.622 -8.431 1.00 90.38 82 LYS A N 1
ATOM 595 C CA . LYS A 1 82 ? 12.473 -1.427 -9.284 1.00 90.38 82 LYS A CA 1
ATOM 596 C C . LYS A 1 82 ? 13.730 -0.588 -9.027 1.00 90.38 82 LYS A C 1
ATOM 598 O O . LYS A 1 82 ? 13.821 0.105 -8.020 1.00 90.38 82 LYS A O 1
ATOM 603 N N . PHE A 1 83 ? 14.684 -0.602 -9.961 1.00 87.44 83 PHE A N 1
ATOM 604 C CA . PHE A 1 83 ? 15.933 0.175 -9.846 1.00 87.44 83 PHE A CA 1
ATOM 605 C C . PHE A 1 83 ? 15.801 1.657 -10.235 1.00 87.44 83 PHE A C 1
ATOM 607 O O . PHE A 1 83 ? 16.597 2.489 -9.802 1.00 87.44 83 PHE A O 1
ATOM 614 N N . GLY A 1 84 ? 14.820 2.003 -11.066 1.00 90.50 84 GLY A N 1
ATOM 615 C CA . GLY A 1 84 ? 14.654 3.358 -11.585 1.00 90.50 84 GLY A CA 1
ATOM 616 C C . GLY A 1 84 ? 13.536 3.450 -12.615 1.00 90.50 84 GLY A C 1
ATOM 617 O O . GLY A 1 84 ? 12.757 2.512 -12.796 1.00 90.50 84 GLY A O 1
ATOM 618 N N . ILE A 1 85 ? 13.458 4.595 -13.286 1.00 92.94 85 ILE A N 1
ATOM 619 C CA . ILE A 1 85 ? 12.460 4.900 -14.310 1.00 92.94 85 ILE A CA 1
ATOM 620 C C . ILE A 1 85 ? 13.188 5.325 -15.585 1.00 92.94 85 ILE A C 1
ATOM 622 O O . ILE A 1 85 ? 13.913 6.323 -15.602 1.00 92.94 85 ILE A O 1
ATOM 626 N N . ARG A 1 86 ? 12.966 4.587 -16.675 1.00 94.25 86 ARG A N 1
ATOM 627 C CA . ARG A 1 86 ? 13.458 4.971 -18.000 1.00 94.25 86 ARG A CA 1
ATOM 628 C C . ARG A 1 86 ? 12.459 5.896 -18.679 1.00 94.25 86 ARG A C 1
ATOM 630 O O . ARG A 1 86 ? 11.359 5.480 -19.031 1.00 94.25 86 ARG A O 1
ATOM 637 N N . HIS A 1 87 ? 12.884 7.120 -18.944 1.00 96.19 87 HIS A N 1
ATOM 638 C CA . HIS A 1 87 ? 12.097 8.124 -19.645 1.00 96.19 87 HIS A CA 1
ATOM 639 C C . HIS A 1 87 ? 12.496 8.108 -21.120 1.00 96.19 87 HIS A C 1
ATOM 641 O O . HIS A 1 87 ? 13.615 8.494 -21.456 1.00 96.19 87 HIS A O 1
ATOM 647 N N . ARG A 1 88 ? 11.609 7.640 -22.006 1.00 97.62 88 ARG A N 1
ATOM 648 C CA . ARG A 1 88 ? 11.814 7.640 -23.467 1.00 97.62 88 ARG A CA 1
ATOM 649 C C . ARG A 1 88 ? 10.988 8.734 -24.125 1.00 97.62 88 ARG A C 1
ATOM 651 O O . ARG A 1 88 ? 9.841 8.930 -23.754 1.00 97.62 88 ARG A O 1
ATOM 658 N N . ASP A 1 89 ? 11.590 9.454 -25.060 1.00 97.25 89 ASP A N 1
ATOM 659 C CA . ASP A 1 89 ? 10.960 10.481 -25.896 1.00 97.25 89 ASP A CA 1
ATOM 660 C C . ASP A 1 89 ? 10.411 11.719 -25.161 1.00 97.25 89 ASP A C 1
ATOM 662 O O . ASP A 1 89 ? 9.917 12.641 -25.799 1.00 97.25 89 ASP A O 1
ATOM 666 N N . TRP A 1 90 ? 10.607 11.822 -23.841 1.00 96.69 90 TRP A N 1
ATOM 667 C CA . TRP A 1 90 ? 10.183 12.971 -23.025 1.00 96.69 90 TRP A CA 1
ATOM 668 C C . TRP A 1 90 ? 10.824 14.304 -23.439 1.00 96.69 90 TRP A C 1
ATOM 670 O O . TRP A 1 90 ? 10.205 15.354 -23.309 1.00 96.69 90 TRP A O 1
ATOM 680 N N . ARG A 1 91 ? 12.080 14.283 -23.914 1.00 95.50 91 ARG A N 1
ATOM 681 C CA . ARG A 1 91 ? 12.801 15.495 -24.353 1.00 95.50 91 ARG A CA 1
ATOM 682 C C . ARG A 1 91 ? 12.658 15.749 -25.854 1.00 95.50 91 ARG A C 1
ATOM 684 O O . ARG A 1 91 ? 12.509 16.889 -26.274 1.00 95.50 91 ARG A O 1
ATOM 691 N N . ARG A 1 92 ? 12.814 14.694 -26.654 1.00 97.19 92 ARG A N 1
ATOM 692 C CA . ARG A 1 92 ? 12.642 14.648 -28.114 1.00 97.19 92 ARG A CA 1
ATOM 693 C C . ARG A 1 92 ? 12.606 13.187 -28.555 1.00 97.19 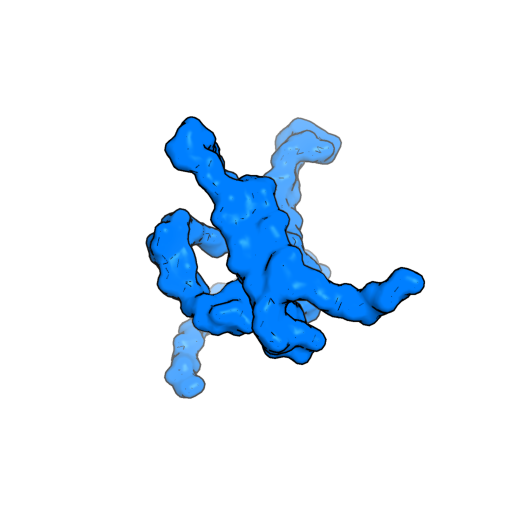92 ARG A C 1
ATOM 695 O O . ARG A 1 92 ? 13.191 12.347 -27.869 1.00 97.19 92 ARG A O 1
ATOM 702 N N . LEU A 1 93 ? 12.006 12.913 -29.709 1.00 98.06 93 LEU A N 1
ATOM 703 C CA . LEU A 1 93 ? 11.982 11.573 -30.300 1.00 98.06 93 LEU A CA 1
ATOM 704 C C . LEU A 1 93 ? 13.399 10.985 -30.434 1.00 98.06 93 LEU A C 1
ATOM 706 O O . LEU A 1 93 ? 14.341 11.679 -30.825 1.00 98.06 93 LEU A O 1
ATOM 710 N N . GLY A 1 94 ? 13.548 9.710 -30.081 1.00 97.44 94 GLY A N 1
ATOM 711 C CA . GLY A 1 94 ? 14.805 8.961 -30.085 1.00 97.44 94 GLY A CA 1
ATOM 712 C C . GLY A 1 94 ? 15.701 9.193 -28.861 1.00 97.44 94 GLY A C 1
ATOM 713 O O . GLY A 1 94 ? 16.741 8.546 -28.736 1.00 97.44 94 GLY A O 1
ATOM 714 N N . HIS A 1 95 ? 15.336 10.091 -27.940 1.00 97.56 95 HIS A N 1
ATOM 715 C CA . HIS A 1 95 ? 16.107 10.349 -26.721 1.00 97.56 95 HIS A CA 1
ATOM 716 C C . HIS A 1 95 ? 15.577 9.533 -25.538 1.00 97.56 95 HIS A C 1
ATOM 718 O O . HIS A 1 95 ? 14.370 9.445 -25.329 1.00 97.56 95 HIS A O 1
ATOM 724 N N . HIS A 1 96 ? 16.469 9.014 -24.690 1.00 97.00 96 HIS A N 1
ATOM 725 C CA . HIS A 1 96 ? 16.084 8.434 -23.405 1.00 97.00 96 HIS A CA 1
ATOM 726 C C . HIS A 1 96 ? 17.089 8.754 -22.299 1.00 97.00 96 HIS A C 1
ATOM 728 O O . HIS A 1 96 ? 18.256 9.025 -22.574 1.00 97.00 96 HIS A O 1
ATOM 734 N N . TYR A 1 97 ? 16.629 8.708 -21.051 1.00 94.38 97 TYR A N 1
ATOM 735 C CA . TYR A 1 97 ? 17.491 8.729 -19.870 1.00 94.38 97 TYR A CA 1
ATOM 736 C C . TYR A 1 97 ? 16.909 7.849 -18.758 1.00 94.38 97 TYR A C 1
ATOM 738 O O . TYR A 1 97 ? 15.693 7.653 -18.681 1.00 94.38 97 TYR A O 1
ATOM 746 N N . ASP A 1 98 ? 17.784 7.325 -17.902 1.00 92.88 98 ASP A N 1
ATOM 747 C CA . ASP A 1 98 ? 17.412 6.545 -16.722 1.00 92.88 98 ASP A CA 1
ATOM 748 C C . ASP A 1 98 ? 17.469 7.447 -15.488 1.00 92.88 98 ASP A C 1
ATOM 750 O O . ASP A 1 98 ? 18.518 7.999 -15.157 1.00 92.88 98 ASP A O 1
ATOM 754 N N . GLY A 1 99 ? 16.323 7.631 -14.834 1.00 89.50 99 GLY A N 1
ATOM 755 C CA . GLY A 1 99 ? 16.222 8.327 -13.556 1.00 89.50 99 GLY A CA 1
ATOM 756 C C . GLY A 1 99 ? 16.278 7.316 -12.408 1.00 89.50 99 GLY A C 1
ATOM 757 O O . GLY A 1 99 ? 15.466 6.385 -12.417 1.00 89.50 99 GLY A O 1
ATOM 758 N N . PRO A 1 100 ? 17.195 7.449 -11.431 1.00 84.31 100 PRO A N 1
ATOM 759 C CA . PRO A 1 100 ? 17.130 6.644 -10.214 1.00 84.31 100 PRO A CA 1
ATOM 760 C C . PRO A 1 100 ? 15.813 6.922 -9.473 1.00 84.31 100 PRO A C 1
ATOM 762 O O . PRO A 1 100 ? 15.247 8.0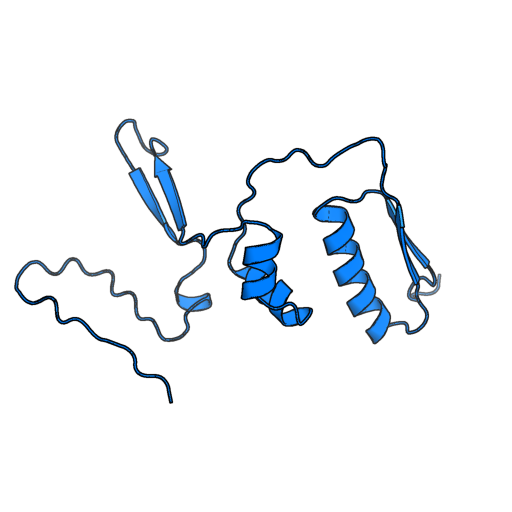07 -9.596 1.00 84.31 100 PRO A O 1
ATOM 765 N N . ILE A 1 101 ? 15.299 5.921 -8.752 1.00 81.06 101 ILE A N 1
ATOM 766 C CA . ILE A 1 101 ? 13.969 5.995 -8.123 1.00 81.06 101 ILE A CA 1
ATOM 767 C C . ILE A 1 101 ? 13.887 7.034 -6.998 1.00 81.06 101 ILE A C 1
ATOM 769 O O . ILE A 1 101 ? 12.870 7.700 -6.843 1.00 81.06 101 ILE A O 1
ATOM 773 N N . ASP A 1 102 ? 14.975 7.188 -6.259 1.00 73.50 102 ASP A N 1
ATOM 774 C CA . ASP A 1 102 ? 15.122 8.090 -5.128 1.00 73.50 102 ASP A CA 1
ATOM 775 C C . ASP A 1 102 ? 16.532 8.679 -5.170 1.00 73.50 102 ASP A C 1
ATOM 777 O O . ASP A 1 102 ? 17.396 8.189 -5.910 1.00 73.50 102 ASP A O 1
ATOM 781 N N . ASP A 1 103 ? 16.780 9.717 -4.368 1.00 71.19 103 ASP A N 1
ATOM 782 C CA . ASP A 1 103 ? 18.129 10.253 -4.217 1.00 71.19 103 ASP A CA 1
ATOM 783 C C . ASP A 1 103 ? 19.056 9.138 -3.690 1.00 71.19 103 ASP A C 1
ATOM 785 O O . ASP A 1 103 ? 18.866 8.668 -2.559 1.00 71.19 103 ASP A O 1
ATOM 789 N N . PRO A 1 104 ? 20.067 8.702 -4.468 1.00 60.69 104 PRO A N 1
ATOM 790 C CA . PRO A 1 104 ? 20.983 7.647 -4.051 1.00 60.69 104 PRO A CA 1
ATOM 791 C C . PRO A 1 104 ? 21.717 7.980 -2.744 1.00 60.69 104 PRO A C 1
ATOM 793 O O . PRO A 1 104 ? 22.100 7.063 -2.018 1.00 60.69 104 PRO A O 1
ATOM 796 N N . HIS A 1 105 ? 21.877 9.263 -2.405 1.00 64.75 105 HIS A N 1
ATOM 797 C CA . HIS A 1 105 ? 22.464 9.702 -1.141 1.00 64.75 105 HIS A CA 1
ATOM 798 C C . HIS A 1 105 ? 21.553 9.443 0.066 1.00 64.75 105 HIS A C 1
ATOM 800 O O . HIS A 1 105 ? 22.064 9.244 1.168 1.00 64.75 105 HIS A O 1
ATOM 806 N N . LEU A 1 106 ? 20.231 9.402 -0.132 1.00 61.34 106 LEU A N 1
ATOM 807 C CA . LEU A 1 106 ? 19.250 9.128 0.921 1.00 61.34 106 LEU A CA 1
ATOM 808 C C . LEU A 1 106 ? 18.974 7.628 1.096 1.00 6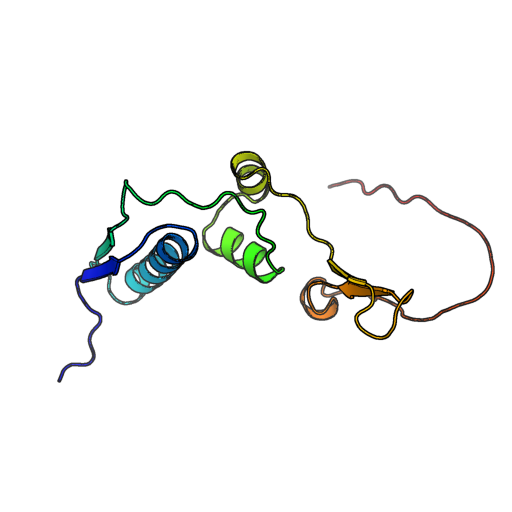1.34 106 LEU A C 1
ATOM 810 O O . LEU A 1 106 ? 18.703 7.186 2.210 1.00 61.34 106 LEU A O 1
ATOM 814 N N . VAL A 1 107 ? 19.056 6.833 0.023 1.00 55.00 107 VAL A N 1
ATOM 815 C CA . VAL A 1 107 ? 18.736 5.390 0.066 1.00 55.00 107 VAL A CA 1
ATOM 816 C C . VAL A 1 107 ? 19.948 4.472 0.237 1.00 55.00 107 VAL A C 1
ATOM 818 O O . VAL A 1 107 ? 19.783 3.312 0.612 1.00 55.00 107 VAL A O 1
ATOM 821 N N . ALA A 1 108 ? 21.163 4.968 -0.006 1.00 49.97 108 ALA A N 1
ATOM 822 C CA . ALA A 1 108 ? 22.408 4.229 0.193 1.00 49.97 108 ALA A CA 1
ATOM 823 C C . ALA A 1 108 ? 23.486 5.131 0.827 1.00 49.97 108 ALA A C 1
ATOM 825 O O . ALA A 1 108 ? 24.465 5.484 0.157 1.00 49.97 108 ALA A O 1
ATOM 826 N N . PRO A 1 109 ? 23.338 5.522 2.109 1.00 45.44 109 PRO A N 1
ATOM 827 C CA . PRO A 1 109 ? 24.328 6.351 2.788 1.00 45.44 109 PRO A CA 1
ATOM 828 C C . PRO A 1 109 ? 25.690 5.638 2.781 1.00 45.44 109 PRO A C 1
ATOM 830 O O . PRO A 1 109 ? 25.879 4.613 3.427 1.00 45.44 109 PRO A O 1
ATOM 833 N N . GLY A 1 110 ? 26.625 6.154 1.975 1.00 48.16 110 GLY A N 1
ATOM 834 C CA . GLY A 1 110 ? 27.965 5.588 1.765 1.00 48.16 110 GLY A CA 1
ATOM 835 C C . GLY A 1 110 ? 28.266 5.114 0.337 1.00 48.16 110 GLY A C 1
ATOM 836 O O . GLY A 1 110 ? 29.435 4.941 -0.009 1.00 48.16 110 GLY A O 1
ATOM 837 N N . CYS A 1 111 ? 27.261 4.962 -0.532 1.00 39.59 111 CYS A N 1
ATOM 838 C CA . CYS A 1 111 ? 27.485 4.600 -1.931 1.00 39.59 111 CYS A CA 1
ATOM 839 C C . CYS A 1 111 ? 27.789 5.859 -2.758 1.00 39.59 111 CYS A C 1
ATOM 841 O O . CYS A 1 111 ? 26.899 6.588 -3.198 1.00 39.59 111 CYS A O 1
ATOM 843 N N . ARG A 1 112 ? 29.080 6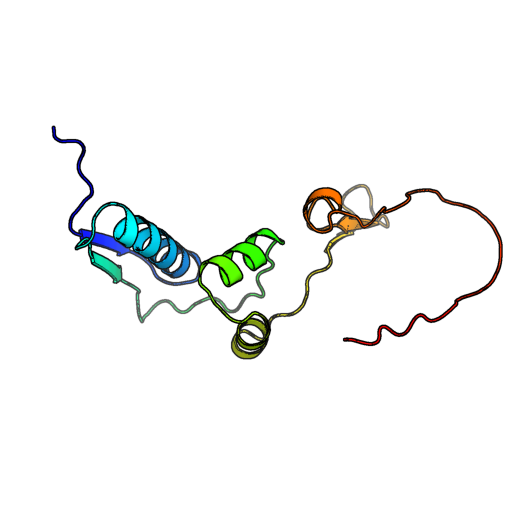.162 -2.926 1.00 43.25 112 ARG A N 1
ATOM 844 C CA . ARG A 1 112 ? 29.547 7.332 -3.680 1.00 43.25 112 ARG A CA 1
ATOM 845 C C . ARG A 1 112 ? 29.388 7.068 -5.182 1.00 43.25 112 ARG A C 1
ATOM 847 O O . ARG A 1 112 ? 30.289 6.526 -5.815 1.00 43.25 112 ARG A O 1
ATOM 854 N N . TRP A 1 113 ? 28.251 7.455 -5.758 1.00 43.19 113 TRP A N 1
ATOM 855 C CA . TRP A 1 113 ? 28.072 7.473 -7.212 1.00 43.19 113 TRP A CA 1
ATOM 856 C C . TRP A 1 113 ? 28.933 8.591 -7.805 1.00 43.19 113 TRP A C 1
ATOM 858 O O . TRP A 1 113 ? 28.529 9.748 -7.874 1.00 43.19 113 TRP A O 1
ATOM 868 N N . THR A 1 114 ? 30.167 8.275 -8.194 1.00 40.53 114 THR A N 1
ATOM 869 C CA . THR A 1 114 ? 31.003 9.220 -8.938 1.00 40.53 114 THR A CA 1
ATOM 870 C C . THR A 1 114 ? 30.451 9.351 -10.351 1.00 40.53 114 THR A C 1
ATOM 872 O O . THR A 1 114 ? 30.745 8.531 -11.221 1.00 40.53 114 THR A O 1
ATOM 875 N N . ALA A 1 115 ? 29.659 10.394 -10.590 1.00 40.81 115 ALA A N 1
ATOM 876 C CA . ALA A 1 115 ? 29.393 10.875 -11.935 1.00 40.81 115 ALA A CA 1
ATOM 877 C C . ALA A 1 115 ? 30.682 11.508 -12.476 1.00 40.81 115 ALA A C 1
ATOM 879 O O . ALA A 1 115 ? 30.925 12.706 -12.351 1.00 40.81 115 ALA A O 1
ATOM 880 N N . THR A 1 116 ? 31.569 10.691 -13.033 1.00 35.84 116 THR A N 1
ATOM 881 C CA . THR A 1 116 ? 32.686 11.199 -13.827 1.00 35.84 116 THR A CA 1
ATOM 882 C C . THR A 1 116 ? 32.865 10.296 -15.035 1.00 35.84 116 THR A C 1
ATOM 884 O O . THR A 1 116 ? 33.111 9.102 -14.865 1.00 35.84 116 THR A O 1
ATOM 887 N N . PRO A 1 117 ? 32.760 10.818 -16.266 1.00 45.22 117 PRO A N 1
ATOM 888 C CA . PRO A 1 117 ? 33.105 10.047 -17.443 1.00 45.22 117 PRO A CA 1
ATOM 889 C C . PRO A 1 117 ? 34.633 10.020 -17.554 1.00 45.22 117 PRO A C 1
ATOM 891 O O . PRO A 1 117 ? 35.227 10.829 -18.265 1.00 45.22 117 PRO A O 1
ATOM 894 N N . SER A 1 118 ? 35.305 9.115 -16.838 1.00 38.38 118 SER A N 1
ATOM 895 C CA . SER A 1 118 ? 36.723 8.870 -17.092 1.00 38.38 118 SER A CA 1
ATOM 896 C C . SER A 1 118 ? 36.859 7.900 -18.265 1.00 38.38 118 SER A C 1
ATOM 898 O O . SER A 1 118 ? 36.596 6.700 -18.205 1.00 38.38 118 SER A O 1
ATOM 900 N N . ARG A 1 119 ? 37.248 8.473 -19.403 1.00 44.53 119 ARG A N 1
ATOM 901 C CA . ARG A 1 119 ? 37.781 7.730 -20.539 1.00 44.53 119 ARG A CA 1
ATOM 902 C C . ARG A 1 119 ? 38.976 6.878 -20.079 1.00 44.53 119 ARG A C 1
ATOM 904 O O . ARG A 1 119 ? 39.860 7.395 -19.405 1.00 44.53 119 ARG A O 1
ATOM 911 N N . ARG A 1 120 ? 39.050 5.663 -20.640 1.00 39.31 120 ARG A N 1
ATOM 912 C CA . ARG A 1 120 ? 40.190 4.718 -20.722 1.00 39.31 120 ARG A CA 1
ATOM 913 C C . ARG A 1 120 ? 40.329 3.691 -19.588 1.00 39.31 120 ARG A C 1
ATOM 915 O O . ARG A 1 120 ? 40.664 4.022 -18.463 1.00 39.31 120 ARG A O 1
ATOM 922 N N . GLY A 1 121 ? 40.279 2.419 -19.997 1.00 35.09 121 GLY A N 1
ATOM 923 C CA . GLY A 1 121 ? 41.321 1.458 -19.621 1.00 35.09 121 GLY A CA 1
ATOM 924 C C . GLY A 1 121 ? 40.987 0.424 -18.545 1.00 35.09 121 GLY A C 1
ATOM 925 O O . GLY A 1 121 ? 41.254 0.627 -17.373 1.00 35.09 121 GLY A O 1
ATOM 926 N N . SER A 1 122 ? 40.565 -0.756 -19.007 1.00 42.66 122 SER A N 1
ATOM 927 C CA . SER A 1 122 ? 40.968 -2.083 -18.504 1.00 42.66 122 SER A CA 1
ATOM 928 C C . SER A 1 122 ? 40.768 -2.463 -17.022 1.00 42.66 122 SER A C 1
ATOM 930 O O . SER A 1 122 ? 41.561 -2.118 -16.152 1.00 42.66 122 SER A O 1
ATOM 932 N N . ARG A 1 123 ? 39.834 -3.410 -16.849 1.00 32.88 123 ARG A N 1
ATOM 933 C CA . ARG A 1 123 ? 39.823 -4.612 -15.978 1.00 32.88 123 ARG A CA 1
ATOM 934 C C . ARG A 1 123 ? 38.594 -4.668 -15.081 1.00 32.88 123 ARG A C 1
ATOM 936 O O . ARG A 1 123 ? 38.584 -4.204 -13.947 1.00 32.88 123 ARG A O 1
ATOM 943 N N . CYS A 1 124 ? 37.584 -5.359 -15.601 1.00 31.97 124 CYS A N 1
ATOM 944 C CA . CYS A 1 124 ? 36.525 -5.968 -14.817 1.00 31.97 124 CYS A CA 1
ATOM 945 C C . CYS A 1 124 ? 37.168 -6.867 -13.742 1.00 31.97 124 CYS A C 1
ATOM 947 O O . CYS A 1 124 ? 37.747 -7.904 -14.066 1.00 31.97 124 CYS A O 1
ATOM 949 N N . ARG A 1 125 ? 37.127 -6.461 -12.469 1.00 31.72 125 ARG A N 1
ATOM 950 C CA . ARG A 1 125 ? 37.382 -7.366 -11.343 1.00 31.72 125 ARG A CA 1
ATOM 951 C C . ARG A 1 125 ? 36.040 -7.678 -10.700 1.00 31.72 125 ARG A C 1
ATOM 953 O O . ARG A 1 125 ? 35.452 -6.817 -10.051 1.00 31.72 125 ARG A O 1
ATOM 960 N N . ARG A 1 126 ? 35.573 -8.913 -10.903 1.00 33.72 126 ARG A N 1
ATOM 961 C CA . ARG A 1 126 ? 34.502 -9.527 -10.109 1.00 33.72 126 ARG A CA 1
ATOM 962 C C . ARG A 1 126 ? 34.842 -9.348 -8.627 1.00 33.72 126 ARG A C 1
ATOM 964 O O . ARG A 1 126 ? 35.971 -9.630 -8.230 1.00 33.72 126 ARG A O 1
ATOM 971 N N . ARG A 1 127 ? 33.883 -8.896 -7.822 1.00 29.92 127 ARG A N 1
ATOM 972 C CA . ARG A 1 127 ? 33.945 -9.006 -6.362 1.00 29.92 127 ARG A CA 1
ATOM 973 C C . ARG A 1 127 ? 32.746 -9.829 -5.913 1.00 29.92 127 ARG A C 1
ATOM 975 O O . ARG A 1 127 ? 31.613 -9.378 -6.017 1.00 29.92 127 ARG A O 1
ATOM 982 N N . THR A 1 128 ? 33.017 -11.055 -5.490 1.00 31.22 128 THR A N 1
ATOM 983 C CA . THR A 1 128 ? 32.126 -11.875 -4.670 1.00 31.22 128 THR A CA 1
ATOM 984 C C . THR A 1 128 ? 32.047 -11.268 -3.271 1.00 31.22 128 THR A C 1
ATOM 986 O O . THR A 1 128 ? 33.079 -10.901 -2.710 1.00 31.22 128 THR A O 1
ATOM 989 N N . PHE A 1 129 ? 30.842 -11.159 -2.716 1.00 27.78 129 PHE A N 1
ATOM 990 C CA . PHE A 1 129 ? 30.630 -10.850 -1.303 1.00 27.78 129 PHE A CA 1
ATOM 991 C C . PHE A 1 129 ? 30.505 -12.172 -0.539 1.00 27.78 129 PHE A C 1
ATOM 993 O O . PHE A 1 129 ? 29.672 -13.000 -0.900 1.00 27.78 129 PHE A O 1
ATOM 1000 N N . SER A 1 130 ? 31.341 -12.383 0.480 1.00 28.53 130 SER A N 1
ATOM 1001 C CA . SER A 1 130 ? 31.133 -13.423 1.492 1.00 28.53 130 SER A CA 1
ATOM 1002 C C . SER A 1 130 ? 30.490 -12.782 2.716 1.00 28.53 130 SER A C 1
ATOM 1004 O O . SER A 1 130 ? 30.987 -11.768 3.209 1.00 28.53 130 SER A O 1
ATOM 1006 N N . SER A 1 131 ? 29.398 -13.371 3.185 1.00 31.73 131 SER A N 1
ATOM 1007 C CA . SER A 1 131 ? 28.726 -13.037 4.436 1.00 31.73 131 SER A CA 1
ATOM 1008 C C . SER A 1 131 ? 29.458 -13.669 5.618 1.00 31.73 131 SER A C 1
ATOM 1010 O O . SER A 1 131 ? 29.653 -14.887 5.628 1.00 31.73 131 SER A O 1
ATOM 1012 N N . THR A 1 132 ? 29.786 -12.853 6.614 1.00 38.41 132 THR A N 1
ATOM 1013 C CA . THR A 1 132 ? 29.836 -13.277 8.016 1.00 38.41 132 THR A CA 1
ATOM 1014 C C . THR A 1 132 ? 28.837 -12.427 8.774 1.00 38.41 132 THR A C 1
ATOM 1016 O O . THR A 1 132 ? 28.732 -11.228 8.421 1.00 38.41 132 THR A O 1
#

Radius of gyration: 21.89 Å; chains: 1; bounding box: 60×35×54 Å

Sequence (132 aa):
MAGGWPERIVVVGGGTAGWLAAMMLSEVAGRKAPGTSVTVVESSKIPVIGVGEGSTAVFRQMLRRFGLDEEEFLRETGATIKFGIRHRDWRRLGHHYDGPIDDPHLVAPGCRWTATPSRRGSRCRRRTFSST

Foldseek 3Di:
DDPADDLEAEQEEDDPVSVLVQLVVVVVCVVRPNNRYYYYDHDPVDDDDPDDDDDACVVVVVCVVSVHDPVVVCVVSVDDDDQFDWDACPVHHPDIDTGGRDDCCVNPVPPDPPPDPDDDDDDDDDDDDDDD